Protein AF-A0A2J0M8P9-F1 (afdb_monomer_lite)

Sequence (65 aa):
MTRSIIPFPVRDFDRFFGEDALSFGEFLPALDIYQDKDNVVAKLALPGVDPKKVDITIENDVLTV

Foldseek 3Di:
DDPDDDPPPVVVVCVVCPPVVVVCVVDDFDWDWDDDPDDTDIDTDDPPDDPVPDDWDADPNDIDD

Structure (mmCIF, N/CA/C/O backbone):
data_AF-A0A2J0M8P9-F1
#
_entry.id   AF-A0A2J0M8P9-F1
#
loop_
_atom_site.group_PDB
_atom_site.id
_atom_site.type_symbol
_atom_site.label_atom_id
_atom_site.label_alt_id
_atom_site.label_comp_id
_atom_site.label_asym_id
_atom_site.label_entity_id
_atom_site.label_seq_id
_atom_site.pdbx_PDB_ins_code
_atom_site.Cartn_x
_atom_site.Cartn_y
_atom_site.Cartn_z
_atom_site.occupancy
_atom_site.B_iso_or_equiv
_atom_site.auth_seq_id
_atom_site.auth_comp_id
_atom_site.auth_asym_id
_atom_site.auth_atom_id
_atom_site.pdbx_PDB_model_num
ATOM 1 N N . MET A 1 1 ? -32.346 -1.048 -12.756 1.00 38.84 1 MET A N 1
ATOM 2 C CA . MET 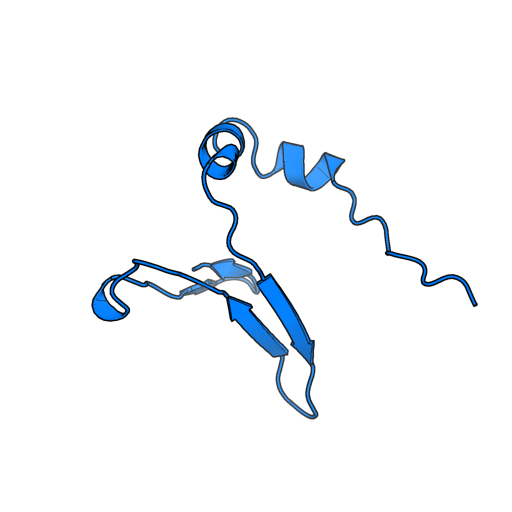A 1 1 ? -31.351 -1.106 -11.664 1.00 38.84 1 MET A CA 1
ATOM 3 C C . MET A 1 1 ? -30.108 -0.379 -12.156 1.00 38.84 1 MET A C 1
ATOM 5 O O . MET A 1 1 ? -29.342 -0.958 -12.909 1.00 38.84 1 MET A O 1
ATOM 9 N N . THR A 1 2 ? -29.972 0.910 -11.847 1.00 40.22 2 THR A N 1
ATOM 10 C CA . THR A 1 2 ? -28.870 1.752 -12.345 1.00 40.22 2 THR A CA 1
ATOM 11 C C . THR A 1 2 ? -27.861 1.903 -11.221 1.00 40.22 2 THR A C 1
ATOM 13 O O . THR A 1 2 ? -28.199 2.416 -10.157 1.00 40.22 2 THR A O 1
ATOM 16 N N . ARG A 1 3 ? -26.647 1.386 -11.418 1.00 43.97 3 ARG A N 1
ATOM 17 C CA . ARG A 1 3 ? -25.582 1.453 -10.417 1.00 43.97 3 ARG A CA 1
ATOM 18 C C . ARG A 1 3 ? -25.069 2.894 -10.388 1.00 43.97 3 ARG A C 1
ATOM 20 O O . ARG A 1 3 ? -24.366 3.317 -11.297 1.00 43.97 3 ARG A O 1
ATOM 27 N N . SER A 1 4 ? -25.514 3.657 -9.392 1.00 42.53 4 SER A N 1
ATOM 28 C CA . SER A 1 4 ? -25.069 5.028 -9.149 1.00 42.53 4 SER A CA 1
ATOM 29 C C . SER A 1 4 ? -23.626 4.989 -8.65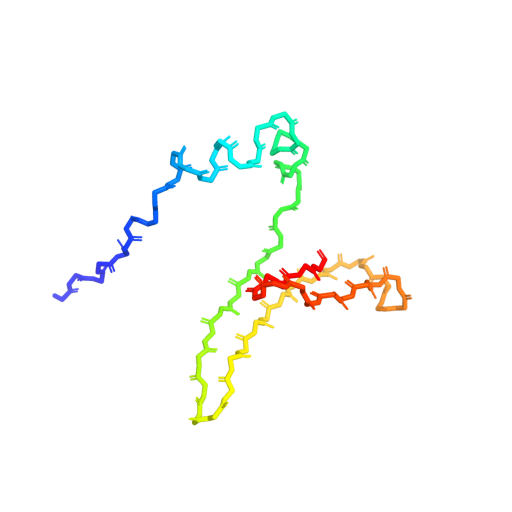8 1.00 42.53 4 SER A C 1
ATOM 31 O O . SER A 1 4 ? -23.363 4.645 -7.510 1.00 42.53 4 SER A O 1
ATOM 33 N N . ILE A 1 5 ? -22.694 5.310 -9.547 1.00 55.28 5 ILE A N 1
ATOM 34 C CA . ILE A 1 5 ? -21.339 5.723 -9.184 1.00 55.28 5 ILE A CA 1
ATOM 35 C C . ILE A 1 5 ? -21.463 7.070 -8.472 1.00 55.28 5 ILE A C 1
ATOM 37 O O . ILE A 1 5 ? -21.957 8.041 -9.041 1.00 55.28 5 ILE A O 1
ATOM 41 N N . ILE A 1 6 ? -21.103 7.096 -7.193 1.00 59.53 6 ILE A N 1
ATOM 42 C CA . ILE A 1 6 ? -21.041 8.318 -6.393 1.00 59.53 6 ILE A CA 1
ATOM 43 C C . ILE A 1 6 ? -20.030 9.237 -7.094 1.00 59.53 6 ILE A C 1
ATOM 45 O O . ILE A 1 6 ? -18.890 8.808 -7.289 1.00 59.53 6 ILE A O 1
ATOM 49 N N . PRO A 1 7 ? -20.398 10.462 -7.509 1.00 47.66 7 PRO A N 1
ATOM 50 C CA . PRO A 1 7 ? -19.418 11.394 -8.0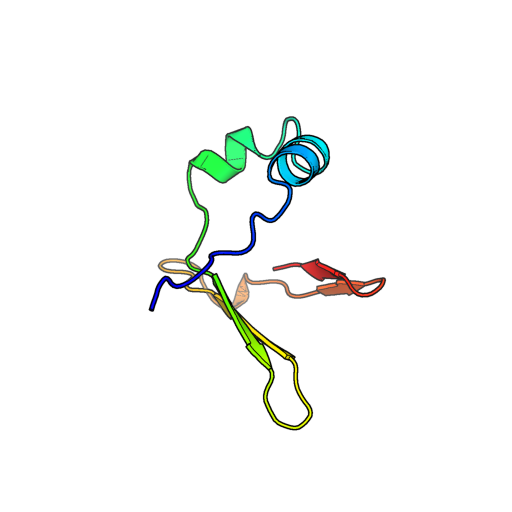21 1.00 47.66 7 PRO A CA 1
ATOM 51 C C . PRO A 1 7 ? -18.646 11.896 -6.805 1.00 47.66 7 PRO A C 1
ATOM 53 O O . PRO A 1 7 ? -19.058 12.841 -6.133 1.00 47.66 7 PRO A O 1
ATOM 56 N N . PHE A 1 8 ? -17.539 11.225 -6.484 1.00 55.03 8 PHE A N 1
ATOM 57 C CA . PHE A 1 8 ? -16.487 11.860 -5.702 1.00 55.03 8 PHE A CA 1
ATOM 58 C C . PHE A 1 8 ? -16.208 13.222 -6.353 1.00 55.03 8 PHE A C 1
ATOM 60 O O . PHE A 1 8 ? -16.193 13.300 -7.588 1.00 55.03 8 PHE A O 1
ATOM 67 N N . PRO A 1 9 ? -16.055 14.310 -5.583 1.00 53.41 9 PRO A N 1
ATOM 68 C CA . PRO A 1 9 ? -15.810 15.619 -6.155 1.00 53.41 9 PRO A CA 1
ATOM 69 C C . PRO A 1 9 ? -14.398 15.617 -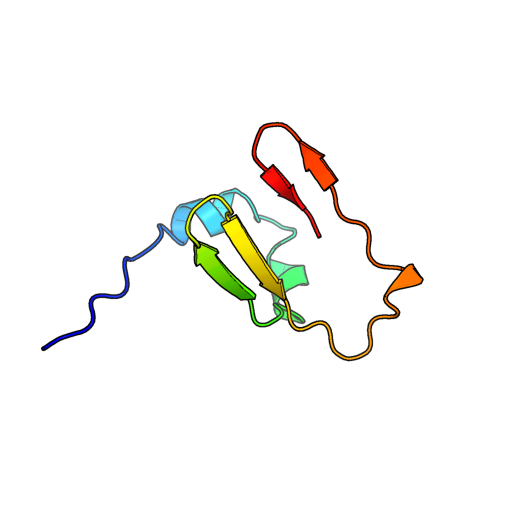6.749 1.00 53.41 9 PRO A C 1
ATOM 71 O O . PRO A 1 9 ? -13.428 16.000 -6.108 1.00 53.41 9 PRO A O 1
ATOM 74 N N . VAL A 1 10 ? -14.284 15.183 -8.006 1.00 55.19 10 VAL A N 1
ATOM 75 C CA . VAL A 1 10 ? -13.047 15.194 -8.805 1.00 55.19 10 VAL A CA 1
ATOM 76 C C . VAL A 1 10 ? -12.387 16.575 -8.795 1.00 55.19 10 VAL A C 1
ATOM 78 O O . VAL A 1 10 ? -11.173 16.684 -8.805 1.00 55.19 10 VAL A O 1
ATOM 81 N N . ARG A 1 11 ? -13.194 17.630 -8.630 1.00 53.41 11 ARG A N 1
ATOM 82 C CA . ARG A 1 11 ? -12.757 19.025 -8.518 1.00 53.41 11 ARG A CA 1
ATOM 83 C C . ARG A 1 11 ? -11.959 19.341 -7.241 1.00 53.41 11 ARG A C 1
ATOM 85 O O . ARG A 1 11 ? -11.214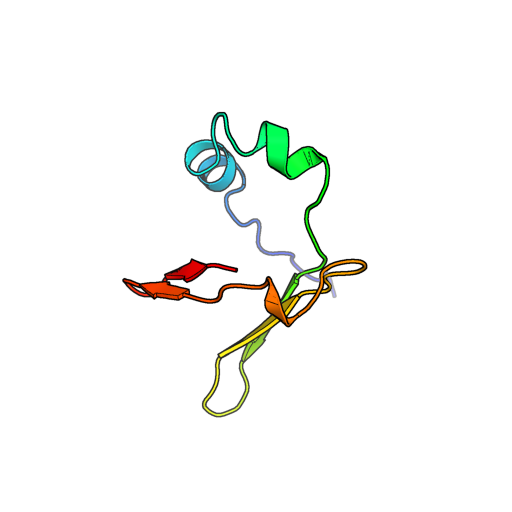 20.318 -7.224 1.00 53.41 11 ARG A O 1
ATOM 92 N N . ASP A 1 12 ? -12.136 18.569 -6.171 1.00 54.25 12 ASP A N 1
ATOM 93 C CA . ASP A 1 12 ? -11.336 18.697 -4.944 1.00 54.25 12 ASP A CA 1
ATOM 94 C C . ASP A 1 12 ? -10.086 17.809 -5.001 1.00 54.25 12 ASP A C 1
ATOM 96 O O . ASP A 1 12 ? -9.044 18.203 -4.483 1.00 54.25 12 ASP A O 1
ATOM 100 N N . PHE A 1 13 ? -10.149 16.693 -5.737 1.00 57.22 13 PHE A N 1
ATOM 101 C CA . PHE A 1 13 ? -8.979 15.902 -6.128 1.00 57.22 13 PHE A CA 1
ATOM 102 C C . PHE A 1 13 ? -8.023 16.752 -6.991 1.00 57.22 13 PHE A C 1
ATOM 104 O O . PHE A 1 13 ? -6.860 16.910 -6.652 1.00 57.22 13 PHE A O 1
ATOM 111 N N . ASP A 1 14 ? -8.518 17.457 -8.009 1.00 52.47 14 ASP A N 1
ATOM 112 C CA . ASP A 1 14 ? -7.690 18.350 -8.842 1.00 52.47 14 ASP A CA 1
ATOM 113 C C . ASP A 1 14 ? -6.988 19.470 -8.048 1.00 52.47 14 ASP A C 1
ATOM 115 O O . ASP A 1 14 ? -5.919 19.938 -8.436 1.00 52.47 14 ASP A O 1
ATOM 119 N N . ARG A 1 15 ? -7.577 19.919 -6.930 1.00 56.12 15 ARG A N 1
ATOM 120 C CA . ARG A 1 15 ? -6.984 20.945 -6.054 1.00 56.12 15 ARG A CA 1
ATOM 121 C C . ARG A 1 15 ? -5.957 20.386 -5.078 1.00 56.12 15 ARG A C 1
ATOM 123 O O . ARG A 1 15 ? -5.019 21.102 -4.745 1.00 56.12 15 ARG A O 1
ATOM 130 N N . PHE A 1 16 ? -6.141 19.152 -4.613 1.00 55.47 16 PHE A N 1
ATOM 131 C CA . PHE A 1 16 ? -5.198 18.479 -3.716 1.00 55.47 16 PHE A CA 1
ATOM 132 C C . PHE A 1 16 ? -3.984 17.929 -4.474 1.00 55.47 16 PHE A C 1
ATOM 134 O O . PHE A 1 16 ? -2.887 17.888 -3.934 1.00 55.47 16 PHE A O 1
ATOM 141 N N . PHE A 1 17 ? -4.177 17.565 -5.742 1.00 54.78 17 PHE A N 1
ATOM 142 C CA . PHE A 1 17 ? -3.146 17.032 -6.622 1.00 54.78 17 PHE A CA 1
ATOM 143 C C . PHE A 1 17 ? -2.668 18.068 -7.668 1.00 54.78 17 PHE A C 1
ATOM 145 O O . PHE A 1 17 ? -2.074 17.706 -8.671 1.00 54.78 17 PHE A O 1
ATOM 152 N N . GLY A 1 18 ? -2.914 19.369 -7.497 1.00 52.16 18 GLY A N 1
ATOM 153 C CA . GLY A 1 18 ? -2.465 20.391 -8.456 1.00 52.16 18 GLY A CA 1
ATOM 154 C C . GLY A 1 18 ? -0.935 20.442 -8.615 1.00 52.16 18 GLY A C 1
ATOM 155 O O . GLY A 1 18 ? -0.214 20.399 -7.628 1.00 52.16 18 GLY A O 1
ATOM 156 N N . GLU A 1 19 ? -0.470 20.551 -9.866 1.00 49.72 19 GLU A N 1
ATOM 157 C CA . GLU A 1 19 ? 0.931 20.487 -10.351 1.00 49.72 19 GLU A CA 1
ATOM 158 C C . GLU A 1 19 ? 1.592 19.089 -10.321 1.00 49.72 19 GLU A C 1
ATOM 160 O O . GLU A 1 19 ? 2.194 18.706 -11.325 1.00 49.72 19 GLU A O 1
ATOM 165 N N . ASP A 1 20 ? 1.354 18.264 -9.294 1.00 49.59 20 ASP A N 1
ATOM 166 C CA . ASP A 1 20 ? 1.853 16.874 -9.223 1.00 49.59 20 ASP A CA 1
ATOM 167 C C . ASP A 1 20 ? 0.922 15.833 -9.900 1.00 49.59 20 ASP A C 1
ATOM 169 O O . ASP A 1 20 ? 1.392 14.816 -10.413 1.00 49.59 20 ASP A O 1
ATOM 173 N N . ALA A 1 21 ? -0.393 16.088 -10.015 1.00 49.75 21 ALA A N 1
ATOM 174 C CA . ALA A 1 21 ? -1.384 15.250 -10.732 1.00 49.75 21 ALA A CA 1
ATOM 175 C C . ALA A 1 21 ? -1.025 15.042 -12.198 1.00 49.75 21 ALA A C 1
ATOM 177 O O . ALA A 1 21 ? -1.318 13.993 -12.771 1.00 49.75 21 ALA A O 1
ATOM 178 N N . LEU A 1 22 ? -0.419 16.056 -12.819 1.00 46.53 22 LEU A N 1
ATOM 179 C CA . LEU A 1 22 ? -0.005 15.983 -14.215 1.00 46.53 22 LEU A CA 1
ATOM 180 C C . LEU A 1 22 ? 1.127 14.961 -14.411 1.00 46.53 22 LEU A C 1
ATOM 182 O O . LEU A 1 22 ? 1.275 14.449 -15.516 1.00 46.53 22 LEU A O 1
ATOM 186 N N . SER A 1 23 ? 1.855 14.610 -13.342 1.00 49.50 23 SER A N 1
ATOM 187 C CA . SER A 1 23 ? 2.825 13.507 -13.305 1.00 49.50 23 SER A CA 1
ATOM 188 C C . SER A 1 23 ? 2.157 12.150 -13.019 1.00 49.50 23 SER A C 1
ATOM 190 O O . SER A 1 23 ? 2.527 11.133 -13.602 1.00 49.50 23 SER A O 1
ATOM 192 N N . PHE A 1 24 ? 1.088 12.118 -12.208 1.00 48.28 24 PHE A N 1
ATOM 193 C CA . PHE A 1 24 ? 0.270 10.907 -11.999 1.00 48.28 24 PHE A CA 1
ATOM 194 C C . PHE A 1 24 ? -0.481 10.444 -13.260 1.00 48.28 24 PHE A C 1
ATOM 196 O O . PHE A 1 24 ? -0.916 9.295 -13.326 1.00 48.28 24 PHE A O 1
ATOM 203 N N . GLY A 1 25 ? -0.606 11.297 -14.281 1.00 46.53 25 GLY A N 1
ATOM 204 C CA . GLY A 1 25 ? -1.229 10.958 -15.564 1.00 46.53 25 GLY A CA 1
ATOM 205 C C . GLY A 1 25 ? -0.573 9.791 -16.318 1.00 46.53 25 GLY A C 1
ATOM 206 O O . GLY A 1 25 ? -1.233 9.193 -17.167 1.00 46.53 25 GLY A O 1
ATOM 207 N N . GLU A 1 26 ? 0.679 9.427 -16.007 1.00 52.66 26 GLU A N 1
ATOM 208 C CA . GLU A 1 26 ? 1.361 8.285 -16.642 1.00 52.66 26 GLU A CA 1
ATOM 209 C C . GLU A 1 26 ? 1.179 6.946 -15.904 1.00 52.66 26 GLU A C 1
ATOM 211 O O . GLU A 1 26 ? 1.281 5.893 -16.537 1.00 52.66 26 GLU A O 1
ATOM 216 N N . PHE A 1 27 ? 0.857 6.935 -14.603 1.00 56.25 27 PHE A N 1
ATOM 217 C CA . PHE A 1 27 ? 0.625 5.689 -13.862 1.00 56.25 27 PHE A CA 1
ATOM 218 C C . PHE A 1 27 ? -0.272 5.900 -12.633 1.00 56.25 27 PHE A C 1
ATOM 220 O O . PHE A 1 27 ? 0.199 6.177 -11.532 1.00 56.25 27 PHE A O 1
ATOM 227 N N . LEU A 1 28 ? -1.580 5.699 -12.815 1.00 66.88 28 LEU A N 1
ATOM 228 C CA . LEU A 1 28 ? -2.518 5.456 -11.717 1.00 66.88 28 LEU A CA 1
ATOM 229 C C . LEU A 1 28 ? -2.803 3.947 -11.652 1.00 66.88 28 LEU A C 1
ATOM 231 O O . LEU A 1 28 ? -3.497 3.428 -12.535 1.00 66.88 28 LEU A O 1
ATOM 235 N N . PRO A 1 29 ? -2.265 3.214 -10.660 1.00 72.06 29 PRO A N 1
ATOM 236 C CA . PRO A 1 29 ? -2.524 1.787 -10.532 1.00 72.06 29 PRO A CA 1
ATOM 237 C C . PRO A 1 29 ? -4.003 1.532 -10.231 1.00 72.06 29 PRO A C 1
ATOM 239 O O . PRO A 1 29 ? -4.674 2.333 -9.578 1.00 72.06 29 PRO A O 1
ATOM 242 N N . ALA A 1 30 ? -4.517 0.386 -10.681 1.00 83.56 30 ALA A N 1
ATOM 243 C CA . ALA A 1 30 ? -5.861 -0.035 -10.305 1.00 83.56 30 ALA A CA 1
ATOM 244 C C . ALA A 1 30 ? -5.931 -0.202 -8.778 1.00 83.56 30 ALA A C 1
ATOM 246 O O . ALA A 1 30 ? -5.134 -0.948 -8.198 1.00 83.56 30 ALA A O 1
ATOM 247 N N . LEU A 1 31 ? -6.875 0.511 -8.159 1.00 85.75 31 LEU A N 1
ATOM 248 C CA . LEU A 1 31 ? -7.104 0.544 -6.719 1.00 85.75 31 LEU A CA 1
ATOM 249 C C . LEU A 1 31 ? -8.532 0.084 -6.420 1.00 85.75 31 LEU A C 1
ATOM 251 O O . LEU A 1 31 ? -9.498 0.720 -6.839 1.00 85.75 31 LEU A O 1
ATOM 255 N N . ASP A 1 32 ? -8.652 -0.993 -5.650 1.00 89.62 32 ASP A N 1
ATOM 256 C CA . ASP A 1 32 ? -9.917 -1.474 -5.102 1.00 89.62 32 ASP A CA 1
ATOM 257 C C . ASP A 1 32 ? -9.926 -1.271 -3.586 1.00 89.62 32 ASP A C 1
ATOM 259 O O . ASP A 1 32 ? -9.048 -1.771 -2.882 1.00 89.62 32 ASP A O 1
ATOM 263 N N . ILE A 1 33 ? -10.944 -0.580 -3.070 1.00 92.19 33 ILE A N 1
ATOM 264 C CA . ILE A 1 33 ? -11.126 -0.356 -1.631 1.00 92.19 33 ILE A CA 1
ATOM 265 C C . ILE A 1 33 ? -12.425 -1.014 -1.188 1.00 92.19 33 ILE A C 1
ATOM 267 O O . ILE A 1 33 ? -13.478 -0.817 -1.798 1.00 92.19 33 ILE A O 1
ATOM 271 N N . TYR A 1 34 ? -12.362 -1.790 -0.112 1.00 94.06 34 TYR A N 1
ATOM 272 C CA . TYR A 1 34 ? -13.537 -2.384 0.510 1.00 94.06 34 TYR A CA 1
ATOM 273 C C . TYR A 1 34 ? -13.347 -2.540 2.017 1.00 94.06 34 TYR A C 1
ATOM 275 O O . TYR A 1 34 ? -12.240 -2.449 2.542 1.00 94.06 34 TYR A O 1
ATOM 283 N N . GLN A 1 35 ? -14.453 -2.786 2.710 1.00 94.62 35 GLN A N 1
ATOM 284 C CA . GLN A 1 35 ? -14.477 -3.033 4.144 1.00 94.62 35 GLN A CA 1
ATOM 285 C C . GLN A 1 35 ? -14.909 -4.481 4.396 1.00 94.62 35 GLN A C 1
ATOM 287 O O . GLN A 1 35 ? -15.867 -4.963 3.784 1.00 94.62 35 GLN A O 1
ATOM 292 N N . ASP A 1 36 ? -14.193 -5.179 5.272 1.00 93.69 36 ASP A N 1
ATOM 293 C CA . ASP A 1 36 ? -14.647 -6.433 5.871 1.00 93.69 36 ASP A CA 1
ATOM 294 C C . ASP A 1 36 ? -15.123 -6.188 7.311 1.00 93.69 36 ASP A C 1
ATOM 296 O O . ASP A 1 36 ? -15.316 -5.045 7.707 1.00 93.69 36 ASP A O 1
ATOM 300 N N . LYS A 1 37 ? -15.395 -7.246 8.083 1.00 94.50 37 LYS A N 1
ATOM 301 C CA . LYS A 1 37 ? -16.042 -7.142 9.403 1.00 94.50 37 LYS A CA 1
ATOM 302 C C . LYS A 1 37 ? -15.426 -6.054 10.285 1.00 94.50 37 LYS A C 1
ATOM 304 O O . LYS A 1 37 ? -16.165 -5.229 10.811 1.00 94.50 37 LYS A O 1
ATOM 309 N N . ASP A 1 38 ? -14.100 -6.047 10.384 1.00 96.44 38 ASP A N 1
ATOM 310 C CA . ASP A 1 38 ? -13.365 -5.192 11.316 1.00 96.44 38 ASP A CA 1
ATOM 311 C C . ASP A 1 38 ? -12.243 -4.389 10.629 1.00 96.44 38 ASP A C 1
ATOM 313 O O . ASP A 1 38 ? -11.601 -3.570 11.282 1.00 96.44 38 ASP A O 1
ATOM 317 N N . ASN A 1 39 ? -12.001 -4.585 9.322 1.00 94.06 39 ASN A N 1
ATOM 318 C CA . ASN A 1 39 ? -10.873 -3.973 8.610 1.00 94.06 39 ASN A CA 1
ATOM 319 C C . ASN A 1 39 ? -11.300 -3.182 7.368 1.00 94.06 39 ASN A C 1
ATOM 321 O O . ASN A 1 39 ? -12.259 -3.527 6.674 1.00 94.06 39 ASN A O 1
ATOM 325 N N . VAL A 1 40 ? -10.509 -2.156 7.045 1.00 91.31 40 VAL A N 1
ATOM 326 C CA . VAL A 1 40 ? -10.524 -1.471 5.747 1.00 91.31 40 VAL A CA 1
ATOM 327 C C . VAL A 1 40 ? -9.365 -2.008 4.917 1.00 91.31 40 VAL A C 1
ATOM 329 O O . VAL A 1 40 ? -8.221 -2.003 5.367 1.00 91.31 40 VAL A O 1
ATOM 332 N N . VAL A 1 41 ? -9.656 -2.480 3.708 1.00 92.94 41 VAL A N 1
ATOM 333 C CA . VAL A 1 41 ? -8.676 -3.107 2.822 1.00 92.94 41 VAL A CA 1
ATOM 334 C C . VAL A 1 41 ? -8.564 -2.310 1.529 1.00 92.94 41 VAL A C 1
ATOM 336 O O . VAL A 1 41 ? -9.553 -2.121 0.821 1.00 92.94 41 VAL A O 1
ATOM 339 N N . ALA A 1 42 ? -7.340 -1.898 1.200 1.00 91.00 42 ALA A N 1
ATOM 340 C CA . ALA A 1 42 ? -6.975 -1.311 -0.084 1.00 91.00 42 ALA A CA 1
ATOM 341 C C . ALA A 1 42 ? -6.104 -2.301 -0.873 1.00 91.00 42 ALA A C 1
ATOM 343 O O . ALA A 1 42 ? -5.091 -2.789 -0.373 1.00 91.00 42 ALA A O 1
ATOM 344 N N . LYS A 1 43 ? -6.500 -2.620 -2.106 1.00 90.75 43 LYS A N 1
ATOM 345 C CA . LYS A 1 43 ? -5.745 -3.470 -3.034 1.00 90.75 43 LYS A CA 1
ATOM 346 C C . LYS A 1 43 ? -5.232 -2.625 -4.185 1.00 90.75 43 LYS A C 1
ATOM 348 O O . LYS A 1 43 ? -6.035 -2.064 -4.921 1.00 90.75 43 LYS A O 1
ATOM 353 N N . LEU A 1 44 ? -3.912 -2.582 -4.345 1.00 88.31 44 LEU A N 1
ATOM 354 C CA . LEU A 1 44 ? -3.234 -1.836 -5.401 1.00 88.31 44 LEU A CA 1
ATOM 355 C C . LEU A 1 44 ? -2.485 -2.796 -6.324 1.00 88.31 44 LEU A C 1
ATOM 357 O O . LEU A 1 44 ? -1.724 -3.648 -5.861 1.00 88.31 44 LEU A O 1
ATOM 361 N N . ALA A 1 45 ? -2.689 -2.659 -7.632 1.00 87.75 45 ALA A N 1
ATOM 362 C CA . ALA A 1 45 ? -1.931 -3.401 -8.633 1.00 87.75 45 ALA A CA 1
ATOM 363 C C . ALA A 1 45 ? -0.676 -2.615 -9.045 1.00 87.75 45 ALA A C 1
ATOM 365 O O . ALA A 1 45 ? -0.776 -1.641 -9.785 1.00 87.75 45 ALA A O 1
ATOM 366 N N . LEU A 1 46 ? 0.505 -3.065 -8.606 1.00 87.75 46 LEU A N 1
ATOM 367 C CA . LEU A 1 46 ? 1.800 -2.425 -8.887 1.00 87.75 46 LEU A CA 1
ATOM 368 C C . LEU A 1 46 ? 2.692 -3.306 -9.794 1.00 87.75 46 LEU A C 1
ATOM 370 O O . LEU A 1 46 ? 3.675 -3.886 -9.326 1.00 87.75 46 LEU A O 1
ATOM 374 N N . PRO A 1 47 ? 2.360 -3.480 -11.088 1.00 86.56 47 PRO A N 1
ATOM 375 C CA . PRO A 1 47 ? 3.182 -4.270 -12.000 1.00 86.56 47 PRO A CA 1
ATOM 376 C C . PRO A 1 47 ? 4.558 -3.624 -12.210 1.00 86.56 47 PRO A C 1
ATOM 378 O O . PRO A 1 47 ? 4.666 -2.430 -12.465 1.00 86.56 47 PRO A O 1
ATOM 381 N N . GLY A 1 48 ? 5.619 -4.429 -12.140 1.00 86.81 48 GLY A N 1
ATOM 382 C CA . GLY A 1 48 ? 6.989 -3.963 -12.386 1.00 86.81 48 GLY A CA 1
ATOM 383 C C . GLY A 1 48 ? 7.656 -3.232 -11.213 1.00 86.81 48 GLY A C 1
ATOM 384 O O . GLY A 1 48 ? 8.819 -2.855 -11.336 1.00 86.81 48 GLY A O 1
ATOM 385 N N . VAL A 1 49 ? 6.972 -3.076 -10.074 1.00 88.25 49 VAL A N 1
ATOM 386 C CA . VAL A 1 49 ? 7.547 -2.516 -8.841 1.00 88.25 49 VAL A CA 1
ATOM 387 C C . VAL A 1 49 ? 8.111 -3.644 -7.972 1.00 88.25 49 VAL A C 1
ATOM 389 O O . VAL A 1 49 ? 7.452 -4.658 -7.746 1.00 88.25 49 VAL A O 1
ATOM 392 N N . ASP A 1 50 ? 9.342 -3.477 -7.480 1.00 92.69 50 ASP A N 1
ATOM 393 C CA . ASP A 1 50 ? 9.928 -4.381 -6.483 1.00 92.69 50 ASP A CA 1
ATOM 394 C C . ASP A 1 50 ? 9.245 -4.141 -5.125 1.00 92.69 50 ASP A C 1
ATOM 396 O O . ASP A 1 50 ? 9.326 -3.019 -4.617 1.00 92.69 50 ASP A O 1
ATOM 400 N N . PRO A 1 51 ? 8.627 -5.159 -4.496 1.00 89.88 51 PRO A N 1
ATOM 401 C CA . PRO A 1 51 ? 7.972 -5.010 -3.198 1.00 89.88 51 PRO A CA 1
ATOM 402 C C . PRO A 1 51 ? 8.874 -4.423 -2.108 1.00 89.88 51 PRO A C 1
ATOM 404 O O . PRO A 1 51 ? 8.384 -3.768 -1.198 1.00 89.88 51 PRO A O 1
ATOM 407 N N . LYS A 1 52 ? 10.196 -4.625 -2.191 1.00 94.81 52 LYS A N 1
ATOM 408 C CA . LYS A 1 52 ? 11.151 -4.074 -1.215 1.00 94.81 52 LYS A CA 1
ATOM 409 C C . LYS A 1 52 ? 11.342 -2.561 -1.324 1.00 94.81 52 LYS A C 1
ATOM 411 O O . LYS A 1 52 ? 11.979 -1.978 -0.454 1.00 94.81 52 LYS A O 1
ATOM 416 N N . LYS A 1 53 ? 10.867 -1.950 -2.410 1.00 93.12 53 LYS A N 1
ATOM 417 C CA . LYS A 1 53 ? 10.941 -0.507 -2.668 1.00 93.12 53 LYS A CA 1
ATOM 418 C C . LYS A 1 53 ? 9.612 0.206 -2.424 1.00 93.12 53 LYS A C 1
ATOM 420 O O . LYS A 1 53 ? 9.546 1.408 -2.652 1.00 93.12 53 LYS A O 1
ATOM 425 N N . VAL A 1 54 ? 8.576 -0.525 -2.016 1.00 89.69 54 VAL A N 1
ATOM 426 C CA . VAL A 1 54 ? 7.279 0.049 -1.653 1.00 89.69 54 VAL A CA 1
ATOM 427 C C . VAL A 1 54 ? 7.351 0.500 -0.201 1.00 89.69 54 VAL A C 1
ATOM 429 O O . VAL A 1 54 ? 7.704 -0.294 0.672 1.00 89.69 54 VAL A O 1
ATOM 432 N N . ASP A 1 55 ? 7.017 1.762 0.035 1.00 93.50 55 ASP A N 1
ATOM 433 C CA . ASP A 1 55 ? 6.874 2.337 1.367 1.00 93.50 55 ASP A CA 1
ATOM 434 C C . ASP A 1 55 ? 5.385 2.537 1.650 1.00 93.50 55 ASP A C 1
ATOM 436 O O . ASP A 1 55 ? 4.630 2.903 0.756 1.00 93.50 55 ASP A O 1
ATOM 440 N N . ILE A 1 56 ? 4.943 2.223 2.866 1.00 91.56 56 ILE A N 1
ATOM 441 C CA . ILE A 1 56 ? 3.535 2.343 3.252 1.00 91.56 56 ILE A CA 1
ATOM 442 C C . ILE A 1 56 ? 3.483 3.109 4.560 1.00 91.56 56 ILE A C 1
ATOM 444 O O . ILE A 1 56 ? 4.003 2.638 5.575 1.00 91.56 56 ILE A O 1
ATOM 448 N N . THR A 1 57 ? 2.817 4.257 4.553 1.00 95.44 57 THR A N 1
ATOM 449 C CA . THR A 1 57 ? 2.668 5.100 5.741 1.00 95.44 57 THR A CA 1
ATOM 450 C C . THR A 1 57 ? 1.205 5.400 6.022 1.00 95.44 57 THR A C 1
ATOM 452 O O . THR A 1 57 ? 0.367 5.460 5.120 1.00 95.44 57 THR A O 1
ATOM 455 N N . ILE A 1 58 ? 0.888 5.540 7.310 1.00 94.00 58 ILE A N 1
ATOM 456 C CA . ILE A 1 58 ? -0.433 5.952 7.780 1.00 94.00 58 ILE A CA 1
ATOM 457 C C . ILE A 1 58 ? -0.227 7.075 8.786 1.00 94.00 58 ILE A C 1
ATOM 459 O O . ILE A 1 58 ? 0.287 6.844 9.880 1.00 94.00 58 ILE A O 1
ATOM 463 N N . GLU A 1 59 ? -0.641 8.283 8.420 1.00 94.19 59 GLU A N 1
ATOM 464 C CA . GLU A 1 59 ? -0.520 9.472 9.261 1.00 94.19 59 GLU A CA 1
ATOM 465 C C . GLU A 1 59 ? -1.802 10.299 9.177 1.00 94.19 59 GLU A C 1
ATOM 467 O O . GLU A 1 59 ? -2.304 10.557 8.088 1.00 94.19 59 GLU A O 1
ATOM 472 N N . ASN A 1 60 ? -2.337 10.736 10.323 1.00 94.31 60 ASN A N 1
ATOM 473 C CA . ASN A 1 60 ? -3.555 11.562 10.394 1.00 94.31 60 ASN A CA 1
ATOM 474 C C . ASN A 1 60 ? -4.737 10.993 9.581 1.00 94.31 60 ASN A C 1
ATOM 476 O O . ASN A 1 60 ? -5.383 11.723 8.832 1.00 94.31 60 ASN A O 1
ATOM 480 N N . ASP A 1 61 ? -4.979 9.684 9.699 1.00 89.44 61 ASP A N 1
ATOM 481 C CA . ASP A 1 61 ? -6.029 8.960 8.964 1.00 89.44 61 ASP A CA 1
ATOM 482 C C . ASP A 1 61 ? -5.855 8.952 7.427 1.00 89.44 61 ASP A C 1
ATOM 484 O O . ASP A 1 61 ? -6.785 8.623 6.690 1.00 89.44 61 ASP A O 1
ATOM 488 N N . VAL A 1 62 ? -4.649 9.255 6.930 1.00 89.25 62 VAL A N 1
ATOM 489 C CA . VAL A 1 62 ? -4.278 9.190 5.509 1.00 89.25 62 VAL A CA 1
ATOM 490 C C . VAL A 1 62 ? -3.312 8.033 5.276 1.00 89.25 62 VAL A C 1
ATOM 492 O O . VAL A 1 62 ? -2.260 7.966 5.907 1.00 89.25 62 VAL A O 1
ATOM 495 N N . LEU A 1 63 ? -3.660 7.138 4.349 1.00 89.56 63 LEU A N 1
ATOM 496 C CA . LEU A 1 63 ? -2.790 6.064 3.864 1.00 89.56 63 LEU A CA 1
ATOM 497 C C . LEU A 1 63 ? -2.048 6.525 2.604 1.00 89.56 63 LEU A C 1
ATOM 499 O O . LEU A 1 63 ? -2.692 6.920 1.631 1.00 89.56 63 LEU A O 1
ATOM 503 N N . THR A 1 64 ? -0.718 6.422 2.615 1.00 88.88 64 THR A N 1
ATOM 504 C CA . THR A 1 64 ? 0.166 6.735 1.480 1.00 88.88 64 THR A CA 1
ATOM 505 C C . THR A 1 64 ? 0.958 5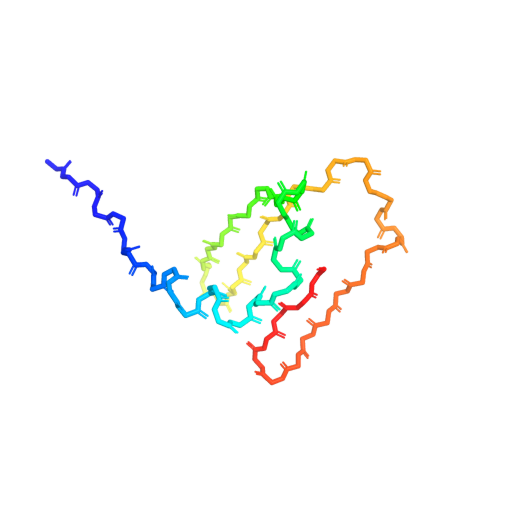.488 1.083 1.00 88.88 64 THR A C 1
ATOM 507 O O . THR A 1 64 ? 1.419 4.750 1.956 1.00 88.88 64 THR A O 1
ATOM 510 N N . VAL A 1 65 ? 1.073 5.248 -0.227 1.00 86.44 65 VAL A N 1
ATOM 511 C CA . VAL A 1 65 ? 1.739 4.103 -0.880 1.00 86.44 65 VAL A CA 1
ATOM 512 C C . VAL A 1 65 ? 2.548 4.596 -2.070 1.00 86.44 65 VAL A C 1
ATOM 514 O O . VAL A 1 65 ? 2.043 5.522 -2.744 1.00 86.44 65 VAL A O 1
#

Radius of gyration: 14.62 Å; chains: 1; bounding box: 42×28×28 Å

pLDDT: mean 73.72, std 19.95, range [38.84, 96.44]

Secondary structure (DSSP, 8-state):
---------HHHHHHHSTTTHHHHTT----EEEEE-SS-EEEEE--TT--GGG---EEETTEEE-